Protein AF-A0AA88VKS0-F1 (afdb_monomer)

Radius of gyration: 14.95 Å; Cα contacts (8 Å, |Δi|>4): 38; chains: 1; bounding box: 31×43×34 Å

Secondary structure (DSSP, 8-state):
-----TT------TTS-HHHHHHHTT-GGGSS-TT-----HHHHHHHHHHHHHHT-SSGGGSPPHHHHHHHHHT---S---

Organism: NCBI:txid1293975

Nearest PDB structures (foldseek):
  4i93-assembly2_B  TM=8.089E-01  e=1.427E-01  Arabidopsis thaliana
  7xdw-assembly2_B  TM=8.992E-01  e=9.830E-01  Arabidopsis thaliana
  7xdx-assembly2_B  TM=9.072E-01  e=1.109E+00  Arabidopsis thaliana
  5uir-assembly1_A  TM=8.773E-01  e=1.329E+00  Homo sapiens

pLDDT: mean 81.39, std 18.4, range [36.69, 98.12]

InterPro domains:
  IPR011009 Protein kinase-like domain superfamily [SSF56112] (30-79)

Foldseek 3Di:
DDDDDPDPPDPDDPPDDPLVVCLVVVNQVVPDDPVCPDDDVVLSNLVSVLVVLCPDPDPVSRDDPVVSVVSNVVSDDPDPD

Solvent-accessible surface area (backbone atoms only — not comparable to full-atom values): 5473 Å² total; per-residue (Å²): 138,83,82,91,72,97,77,72,86,75,78,69,59,96,82,59,59,65,65,58,54,31,61,78,65,73,39,62,89,79,71,58,65,87,84,64,86,79,77,61,68,67,54,53,53,50,52,53,51,54,52,45,42,64,62,41,90,52,71,89,69,30,67,51,73,71,55,49,50,54,57,55,69,66,58,66,76,85,72,94,119

Sequence (81 aa):
MEERNPTSAHKWPRRMNRVKGVVQQNREGYVLDRSLECFPQDEVNHVFNVALMCLESEPSRRPTMAEILKMLEQIKPDQIV

Mean predicted aligned error: 8.83 Å

Structure (mmCIF, N/CA/C/O backbone):
data_AF-A0AA88VKS0-F1
#
_entry.id   AF-A0AA88VKS0-F1
#
loop_
_atom_site.group_PDB
_atom_site.id
_atom_site.type_symbol
_atom_site.label_atom_id
_atom_site.label_alt_id
_atom_site.label_comp_id
_atom_site.label_asym_id
_atom_site.label_entity_id
_atom_site.label_seq_id
_atom_site.pdbx_PDB_ins_code
_atom_site.Cartn_x
_atom_site.Cartn_y
_atom_site.Cartn_z
_atom_site.occupancy
_atom_site.B_iso_or_equiv
_atom_site.auth_seq_id
_atom_site.auth_comp_id
_atom_site.auth_asym_id
_atom_site.auth_atom_id
_atom_site.pdbx_PDB_model_num
ATOM 1 N N . MET A 1 1 ? 7.693 28.477 -0.044 1.00 36.69 1 MET A N 1
ATOM 2 C CA . MET A 1 1 ? 7.595 27.554 -1.190 1.00 36.69 1 MET A CA 1
ATOM 3 C C . MET A 1 1 ? 9.029 27.181 -1.504 1.00 36.69 1 MET A C 1
ATOM 5 O O . MET A 1 1 ? 9.693 27.985 -2.131 1.00 36.69 1 MET A O 1
ATOM 9 N N . GLU A 1 2 ? 9.544 26.090 -0.933 1.00 40.41 2 GLU A N 1
ATOM 10 C CA . GLU A 1 2 ? 10.954 25.706 -1.111 1.00 40.41 2 GLU A CA 1
ATOM 11 C C . GLU A 1 2 ? 11.042 24.595 -2.161 1.00 40.41 2 GLU A C 1
ATOM 13 O O . GLU A 1 2 ? 10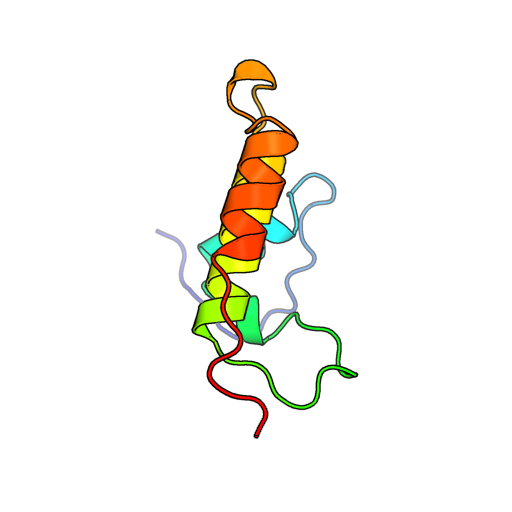.237 23.659 -2.167 1.00 40.41 2 GLU A O 1
ATOM 18 N N . GLU A 1 3 ? 11.975 24.783 -3.084 1.00 39.19 3 GLU A N 1
ATOM 19 C CA . GLU A 1 3 ? 12.075 24.154 -4.393 1.00 39.19 3 GLU A CA 1
ATOM 20 C C . GLU A 1 3 ? 12.348 22.641 -4.376 1.00 39.19 3 GLU A C 1
ATOM 22 O O . GLU A 1 3 ? 13.069 22.092 -3.543 1.00 39.19 3 GLU A O 1
ATOM 27 N N . ARG A 1 4 ? 11.786 21.962 -5.384 1.00 61.28 4 ARG A N 1
ATOM 28 C CA . ARG A 1 4 ? 12.067 20.566 -5.733 1.00 61.28 4 ARG A CA 1
ATOM 29 C C . ARG A 1 4 ? 13.448 20.469 -6.393 1.00 61.28 4 ARG A C 1
ATOM 31 O O . ARG A 1 4 ? 13.599 20.909 -7.527 1.00 61.28 4 ARG A O 1
ATOM 38 N N . ASN A 1 5 ? 14.414 19.825 -5.733 1.00 38.44 5 ASN A N 1
ATOM 39 C CA . ASN A 1 5 ? 15.685 19.402 -6.338 1.00 38.44 5 ASN A CA 1
ATOM 40 C C . ASN A 1 5 ? 15.763 17.854 -6.394 1.00 38.44 5 ASN A C 1
ATOM 42 O O . ASN A 1 5 ? 15.576 17.220 -5.351 1.00 38.44 5 ASN A O 1
ATOM 46 N N . PRO A 1 6 ? 16.009 17.208 -7.558 1.00 51.97 6 PRO A N 1
ATOM 47 C CA . PRO A 1 6 ? 15.744 15.777 -7.741 1.00 51.97 6 PRO A CA 1
ATOM 48 C C . PRO A 1 6 ? 16.808 14.803 -7.201 1.00 51.97 6 PRO A C 1
ATOM 50 O O . PRO A 1 6 ? 16.567 13.596 -7.268 1.00 51.97 6 PRO A O 1
ATOM 53 N N . THR A 1 7 ? 17.951 15.264 -6.674 1.00 55.38 7 THR A N 1
ATOM 54 C CA . THR A 1 7 ? 19.144 14.406 -6.458 1.00 55.38 7 THR A CA 1
ATOM 55 C C . THR A 1 7 ? 19.775 14.420 -5.061 1.00 55.38 7 THR A C 1
ATOM 57 O O . THR A 1 7 ? 20.810 13.786 -4.863 1.00 55.38 7 THR A O 1
ATOM 60 N N . SER A 1 8 ? 19.176 15.044 -4.044 1.00 45.53 8 SER A N 1
ATOM 61 C CA . SER A 1 8 ? 19.702 14.893 -2.679 1.00 45.53 8 SER A CA 1
ATOM 62 C C . SER A 1 8 ? 19.186 13.594 -2.069 1.00 45.53 8 SER A C 1
ATOM 64 O O . SER A 1 8 ? 17.983 13.419 -1.901 1.00 45.53 8 SER A O 1
ATOM 66 N N . ALA A 1 9 ? 20.088 12.668 -1.748 1.00 51.91 9 ALA A N 1
ATOM 67 C CA . ALA A 1 9 ? 19.798 11.488 -0.947 1.00 51.91 9 ALA A CA 1
ATOM 68 C C . ALA A 1 9 ? 19.161 11.922 0.385 1.00 51.91 9 ALA A C 1
ATOM 70 O O . ALA A 1 9 ? 19.846 12.245 1.357 1.00 51.91 9 ALA A O 1
ATOM 71 N N . HIS A 1 10 ? 17.830 11.982 0.411 1.00 51.75 10 HIS A N 1
ATOM 72 C CA . HIS A 1 10 ? 17.070 12.452 1.553 1.00 51.75 10 HIS A CA 1
ATOM 73 C C . HIS A 1 10 ? 17.223 11.446 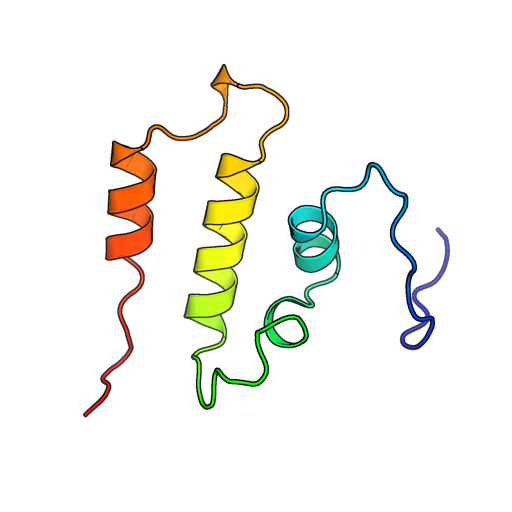2.689 1.00 51.75 10 HIS A C 1
ATOM 75 O O . HIS A 1 10 ? 16.555 10.413 2.752 1.00 51.75 10 HIS A O 1
ATOM 81 N N . LYS A 1 11 ? 18.126 11.755 3.618 1.00 58.88 11 LYS A N 1
ATOM 82 C CA . LYS A 1 11 ? 18.129 11.142 4.939 1.00 58.88 11 LYS A CA 1
ATOM 83 C C . LYS A 1 11 ? 16.854 11.614 5.637 1.00 58.88 11 LYS A C 1
ATOM 85 O O . LYS A 1 11 ? 16.801 12.716 6.174 1.00 58.88 11 LYS A O 1
ATOM 90 N N . TRP A 1 12 ? 15.805 10.802 5.549 1.00 53.88 12 TRP A N 1
ATOM 91 C CA . TRP A 1 12 ? 14.514 11.084 6.166 1.00 53.88 12 TRP A CA 1
ATOM 92 C C . TRP A 1 12 ? 14.694 11.367 7.666 1.00 53.88 12 TRP A C 1
ATOM 94 O O . TRP A 1 12 ? 15.476 10.671 8.327 1.00 53.88 12 TRP A O 1
ATOM 104 N N . PRO A 1 13 ? 13.986 12.360 8.237 1.00 59.28 13 PRO A N 1
ATOM 105 C CA . PRO A 1 13 ? 13.962 12.555 9.680 1.00 59.28 13 PRO A CA 1
ATOM 106 C C . PRO A 1 13 ? 13.572 11.240 10.358 1.00 59.28 13 PRO A C 1
ATOM 108 O O . PRO A 1 13 ? 12.640 10.577 9.913 1.00 59.28 13 PRO A O 1
ATOM 111 N N . ARG A 1 14 ? 14.238 10.869 11.459 1.00 61.84 14 ARG A N 1
ATOM 112 C CA . ARG A 1 14 ? 14.041 9.574 12.151 1.00 61.84 14 ARG A CA 1
ATOM 113 C C . ARG A 1 14 ? 12.600 9.286 12.614 1.00 61.84 14 ARG A C 1
ATOM 115 O O . ARG A 1 14 ? 12.326 8.174 13.043 1.00 61.84 14 ARG A O 1
ATOM 122 N N . ARG A 1 15 ? 11.696 10.271 12.546 1.00 62.47 15 ARG A N 1
ATOM 123 C CA . ARG A 1 15 ? 10.269 10.150 12.893 1.00 62.47 15 ARG A CA 1
ATOM 124 C C . ARG A 1 15 ? 9.324 10.201 11.689 1.00 62.47 15 ARG A C 1
ATOM 126 O O . ARG A 1 15 ? 8.120 10.078 11.876 1.00 62.47 15 ARG A O 1
ATOM 133 N N . MET A 1 16 ? 9.829 10.432 10.477 1.00 60.59 16 MET A N 1
ATOM 134 C CA . MET A 1 16 ? 8.976 10.490 9.294 1.00 60.59 16 MET A CA 1
ATOM 135 C C . MET A 1 16 ? 8.639 9.066 8.856 1.00 60.59 16 MET A C 1
ATOM 137 O O . MET A 1 16 ? 9.531 8.244 8.650 1.00 60.59 16 MET A O 1
ATOM 141 N N . ASN A 1 17 ? 7.350 8.779 8.691 1.00 82.94 17 ASN A N 1
ATOM 142 C CA . ASN A 1 17 ? 6.918 7.528 8.095 1.00 82.94 17 ASN A CA 1
ATOM 143 C C . ASN A 1 17 ? 7.441 7.452 6.651 1.00 82.94 17 ASN A C 1
ATOM 145 O O . ASN A 1 17 ? 7.101 8.296 5.818 1.00 82.94 17 ASN A O 1
ATOM 149 N N . ARG A 1 18 ? 8.277 6.446 6.369 1.00 84.75 18 ARG A N 1
ATOM 150 C CA . ARG A 1 18 ? 8.915 6.274 5.059 1.00 84.75 18 ARG A CA 1
ATOM 151 C C . ARG A 1 18 ? 7.884 6.136 3.937 1.00 84.75 18 ARG A C 1
ATOM 153 O O . ARG A 1 18 ? 8.060 6.761 2.901 1.00 84.75 18 ARG A O 1
ATOM 160 N N . VAL A 1 19 ? 6.803 5.389 4.163 1.00 91.25 19 VAL A N 1
ATOM 161 C CA . VAL A 1 19 ? 5.718 5.187 3.186 1.00 91.25 19 VAL A CA 1
ATOM 162 C C . VAL A 1 19 ? 5.055 6.520 2.850 1.00 91.25 19 VAL A C 1
ATOM 164 O O . VAL A 1 19 ? 4.960 6.882 1.683 1.00 91.25 19 VAL A O 1
ATOM 167 N N . LYS A 1 20 ? 4.697 7.313 3.869 1.00 89.69 20 LYS A N 1
ATOM 168 C CA . LYS A 1 20 ? 4.089 8.640 3.672 1.00 89.69 20 LYS A CA 1
ATOM 169 C C . LYS A 1 20 ? 4.973 9.568 2.840 1.00 89.69 20 LYS A C 1
ATOM 171 O O . LYS A 1 20 ? 4.473 10.276 1.972 1.00 89.69 20 LYS A O 1
ATOM 176 N N . GLY A 1 21 ? 6.279 9.553 3.098 1.00 89.94 21 GLY A N 1
ATOM 177 C CA . GLY A 1 21 ? 7.244 10.338 2.336 1.00 89.94 21 GLY A CA 1
ATOM 178 C C . GLY A 1 21 ? 7.339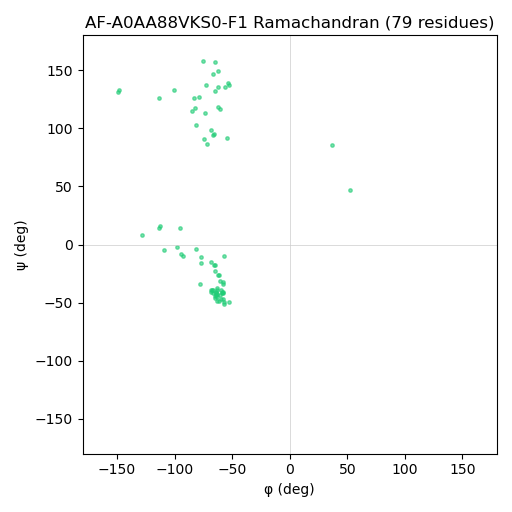 9.921 0.868 1.00 89.94 21 GLY A C 1
ATOM 179 O O . GLY A 1 21 ? 7.386 10.781 -0.007 1.00 89.94 21 GLY A O 1
ATOM 180 N N . VAL A 1 22 ? 7.337 8.614 0.600 1.00 91.69 22 VAL A N 1
ATOM 181 C CA . VAL A 1 22 ? 7.378 8.062 -0.760 1.00 91.69 22 VAL A CA 1
ATOM 182 C C . VAL A 1 22 ? 6.135 8.462 -1.554 1.00 91.69 22 VAL A C 1
ATOM 184 O O . VAL A 1 22 ? 6.287 9.004 -2.646 1.00 91.69 22 VAL A O 1
ATOM 187 N N . VAL A 1 23 ? 4.942 8.282 -0.977 1.00 91.00 23 VAL A N 1
ATOM 188 C CA . VAL A 1 23 ? 3.665 8.606 -1.640 1.00 91.00 23 VAL A CA 1
ATOM 189 C C . VAL A 1 23 ? 3.547 10.104 -1.927 1.00 91.00 23 VAL A C 1
ATOM 191 O O . VAL A 1 23 ? 3.198 10.515 -3.028 1.00 91.00 23 VAL A O 1
ATOM 194 N N . GLN A 1 24 ? 3.924 10.965 -0.974 1.00 89.38 24 GLN A N 1
ATOM 195 C CA . GLN A 1 24 ? 3.915 12.422 -1.186 1.00 89.38 24 GLN A CA 1
ATOM 196 C C . GLN A 1 24 ? 4.851 12.885 -2.310 1.00 89.38 24 GLN A C 1
ATOM 198 O O . GLN A 1 24 ? 4.638 13.951 -2.889 1.00 89.38 24 GLN A O 1
ATOM 203 N N . GLN A 1 25 ? 5.905 12.119 -2.591 1.00 89.69 25 GLN A N 1
ATOM 204 C CA . GLN A 1 25 ? 6.881 12.424 -3.634 1.00 89.69 25 GLN A CA 1
ATOM 205 C C . GLN A 1 25 ? 6.613 11.682 -4.946 1.00 89.69 25 GLN A C 1
ATOM 207 O O . GLN A 1 25 ? 7.359 11.912 -5.897 1.00 89.69 25 GLN A O 1
ATOM 212 N N . ASN A 1 26 ? 5.581 10.831 -5.005 1.00 89.12 26 ASN A N 1
ATOM 213 C CA . ASN A 1 26 ? 5.271 9.974 -6.149 1.00 89.12 26 ASN A CA 1
ATOM 214 C C . ASN A 1 26 ? 6.500 9.139 -6.589 1.00 89.12 26 ASN A C 1
ATOM 216 O O . ASN A 1 26 ? 6.927 9.167 -7.746 1.00 89.12 26 ASN A O 1
ATOM 220 N N . ARG A 1 27 ? 7.180 8.517 -5.609 1.00 91.00 27 ARG A N 1
ATOM 221 C CA . ARG A 1 27 ? 8.433 7.752 -5.787 1.00 91.00 27 ARG A CA 1
ATOM 222 C C . ARG A 1 27 ? 8.284 6.247 -5.534 1.00 91.00 27 ARG A C 1
ATOM 224 O O . ARG A 1 27 ? 9.291 5.565 -5.353 1.00 91.00 27 ARG A O 1
ATOM 231 N N . GLU A 1 28 ? 7.066 5.728 -5.514 1.00 91.81 28 GLU A N 1
ATOM 232 C CA . GLU A 1 28 ? 6.711 4.351 -5.165 1.00 91.81 28 GLU A CA 1
ATOM 233 C C . GLU A 1 28 ? 7.516 3.338 -5.985 1.00 91.81 28 GLU A C 1
ATOM 235 O O . GLU A 1 28 ? 8.190 2.484 -5.412 1.00 91.81 28 GLU A O 1
ATOM 240 N N . GLY A 1 29 ? 7.566 3.508 -7.311 1.00 88.62 29 GLY A N 1
ATOM 241 C CA . GLY A 1 29 ? 8.307 2.619 -8.215 1.00 88.62 29 GLY A CA 1
ATOM 242 C C . GLY A 1 29 ? 9.832 2.613 -8.025 1.00 88.62 29 GLY A C 1
ATOM 243 O O . GLY A 1 29 ? 10.499 1.6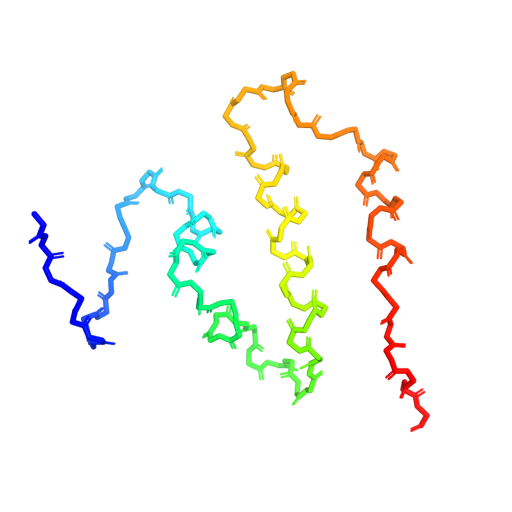77 -8.450 1.00 88.62 29 GLY A O 1
ATOM 244 N N . TYR A 1 30 ? 10.405 3.624 -7.362 1.00 88.00 30 TYR A N 1
ATOM 245 C CA . TYR A 1 30 ? 11.858 3.746 -7.165 1.00 88.00 30 TYR A CA 1
ATOM 246 C C . TYR A 1 30 ? 12.353 3.177 -5.834 1.00 88.00 30 TYR A C 1
ATOM 248 O O . TYR A 1 30 ? 13.561 3.134 -5.593 1.00 88.00 30 TYR A O 1
ATOM 256 N N . VAL A 1 31 ? 11.442 2.796 -4.937 1.00 89.56 31 VAL A N 1
ATOM 257 C CA . VAL A 1 31 ? 11.781 2.315 -3.587 1.00 89.56 31 VAL A CA 1
ATOM 258 C C . VAL A 1 31 ? 11.445 0.843 -3.371 1.00 89.56 31 VAL A C 1
ATOM 260 O O . VAL A 1 31 ? 11.426 0.379 -2.229 1.00 89.56 31 VAL A O 1
ATOM 263 N N . LEU A 1 32 ? 11.179 0.131 -4.459 1.00 90.69 32 LEU A N 1
ATOM 264 C CA . LEU A 1 32 ? 10.866 -1.286 -4.458 1.00 90.69 32 LEU A CA 1
ATOM 265 C C . LEU A 1 32 ? 12.116 -2.133 -4.240 1.00 90.69 32 LEU A C 1
ATOM 267 O O . LEU A 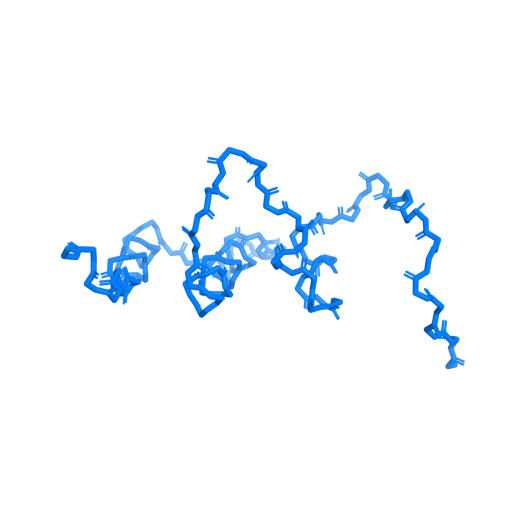1 32 ? 13.251 -1.688 -4.445 1.00 90.69 32 LEU A O 1
ATOM 271 N N . ASP A 1 33 ? 11.890 -3.360 -3.779 1.00 90.69 33 ASP A N 1
ATOM 272 C CA . ASP A 1 33 ? 12.957 -4.338 -3.654 1.00 90.69 33 ASP A CA 1
ATOM 273 C C . ASP A 1 33 ? 13.536 -4.648 -5.040 1.00 90.69 33 ASP A C 1
ATOM 275 O O . ASP A 1 33 ? 12.801 -4.840 -6.006 1.00 90.69 33 ASP A O 1
ATOM 279 N N . ARG A 1 34 ? 14.867 -4.703 -5.138 1.00 88.25 34 ARG A N 1
ATOM 280 C CA . ARG A 1 34 ? 15.571 -4.967 -6.402 1.00 88.25 34 ARG A CA 1
ATOM 281 C C . ARG A 1 34 ? 15.316 -6.374 -6.947 1.00 88.25 34 ARG A C 1
ATOM 283 O O . ARG A 1 34 ? 15.607 -6.612 -8.110 1.00 88.25 34 ARG A O 1
ATOM 290 N N . SER A 1 35 ? 14.835 -7.288 -6.106 1.00 91.56 35 SER A N 1
ATOM 291 C CA . SER A 1 35 ? 14.428 -8.641 -6.496 1.00 91.56 35 SER A CA 1
ATOM 292 C C . SER A 1 35 ? 13.069 -8.697 -7.200 1.00 91.56 35 SER A C 1
ATOM 294 O O . SER A 1 35 ? 12.728 -9.736 -7.756 1.00 91.56 35 SER A O 1
ATOM 296 N N . LEU A 1 36 ? 12.294 -7.606 -7.208 1.00 88.50 36 LEU A N 1
ATOM 297 C CA . LEU A 1 36 ? 11.059 -7.512 -7.984 1.00 88.50 36 LEU A CA 1
ATOM 298 C C . LEU A 1 36 ? 11.411 -7.158 -9.437 1.00 88.50 36 LEU A C 1
ATOM 300 O O . LEU A 1 36 ? 11.743 -6.015 -9.741 1.00 88.50 36 LEU A O 1
ATOM 304 N N . GLU A 1 37 ? 11.373 -8.150 -10.327 1.00 76.69 37 GLU A N 1
ATOM 305 C CA . GLU A 1 37 ? 11.830 -8.012 -11.721 1.00 76.69 37 GLU A CA 1
ATOM 306 C C . GLU A 1 37 ? 10.830 -7.285 -12.634 1.00 76.69 37 GLU A C 1
ATOM 308 O O . GLU A 1 37 ? 11.236 -6.558 -13.540 1.00 76.69 37 GLU A O 1
ATOM 313 N N . CYS A 1 38 ? 9.526 -7.453 -12.400 1.00 79.75 38 CYS A N 1
ATOM 314 C CA . CYS A 1 38 ? 8.464 -6.794 -13.156 1.00 79.75 38 CYS A CA 1
ATOM 315 C C . CYS A 1 38 ? 7.253 -6.568 -12.251 1.00 79.75 38 CYS A C 1
ATOM 317 O O . CYS A 1 38 ? 6.813 -7.482 -11.555 1.00 79.75 38 CYS A O 1
ATOM 319 N N . PHE A 1 39 ? 6.728 -5.348 -12.250 1.00 83.31 39 PHE A N 1
ATOM 320 C CA . PHE A 1 39 ? 5.547 -4.982 -11.478 1.00 83.31 39 PHE A CA 1
ATOM 321 C C . PHE A 1 39 ? 4.767 -3.893 -12.221 1.00 83.31 39 PHE A C 1
ATOM 323 O O . PHE A 1 39 ? 5.361 -2.903 -12.666 1.00 83.31 39 PHE A O 1
ATOM 330 N N . PRO A 1 40 ? 3.440 -4.027 -12.350 1.00 87.94 40 PRO A N 1
ATOM 331 C CA . PRO A 1 40 ? 2.612 -2.938 -12.835 1.00 87.94 40 PRO A CA 1
ATOM 332 C C . PRO A 1 40 ? 2.640 -1.775 -11.844 1.00 87.94 40 PRO A C 1
ATOM 334 O O . PRO A 1 40 ? 2.467 -1.946 -10.634 1.00 87.94 40 PRO A O 1
ATOM 337 N N . GLN A 1 41 ? 2.861 -0.564 -12.354 1.00 87.81 41 GLN A N 1
ATOM 338 C CA . GLN A 1 41 ? 2.947 0.627 -11.509 1.00 87.81 41 GLN A CA 1
ATOM 339 C C . GLN A 1 41 ? 1.643 0.878 -10.734 1.00 87.81 41 GLN A C 1
ATOM 341 O O . GLN A 1 41 ? 1.684 1.356 -9.602 1.00 87.81 41 GLN A O 1
ATOM 346 N N . ASP A 1 42 ? 0.497 0.506 -11.302 1.00 89.25 42 ASP A N 1
ATOM 347 C CA . ASP A 1 42 ? -0.805 0.658 -10.653 1.00 89.25 42 ASP A CA 1
ATOM 348 C C . ASP A 1 42 ? -0.964 -0.254 -9.431 1.00 89.25 42 ASP A C 1
ATOM 350 O O . ASP A 1 42 ? -1.470 0.195 -8.400 1.00 89.25 42 ASP A O 1
ATOM 354 N N . GLU A 1 43 ? -0.465 -1.493 -9.492 1.00 91.50 43 GLU A N 1
ATOM 355 C CA . GLU A 1 43 ? -0.460 -2.405 -8.342 1.00 91.50 43 GLU A CA 1
ATOM 356 C C . GLU A 1 43 ? 0.406 -1.852 -7.217 1.00 91.50 43 GLU A C 1
ATOM 358 O O . GLU A 1 43 ? -0.018 -1.792 -6.062 1.00 91.50 43 GLU A O 1
ATOM 363 N N . VAL A 1 44 ? 1.598 -1.368 -7.569 1.00 92.62 44 VAL A N 1
ATOM 364 C CA . VAL A 1 44 ? 2.515 -0.728 -6.627 1.00 92.62 44 VAL A CA 1
ATOM 365 C C . VAL A 1 44 ? 1.833 0.452 -5.940 1.00 92.62 44 VAL A C 1
ATOM 367 O O . VAL A 1 44 ? 1.799 0.511 -4.710 1.00 92.62 44 VAL A O 1
ATOM 370 N N . ASN A 1 45 ? 1.235 1.360 -6.711 1.00 92.56 45 ASN A N 1
ATOM 371 C CA . ASN A 1 45 ? 0.523 2.514 -6.169 1.00 92.56 45 ASN A CA 1
ATOM 372 C C . ASN A 1 45 ? -0.616 2.079 -5.231 1.00 92.56 45 ASN A C 1
ATOM 374 O O . ASN A 1 45 ? -0.801 2.665 -4.162 1.00 92.56 45 ASN A O 1
ATOM 378 N N . HIS A 1 46 ? -1.356 1.025 -5.585 1.00 93.44 46 HIS A N 1
ATOM 379 C CA . HIS A 1 46 ? -2.443 0.506 -4.757 1.00 93.44 46 HIS A CA 1
ATOM 380 C C . HIS A 1 46 ? -1.935 -0.054 -3.421 1.00 93.44 46 HIS A C 1
ATOM 382 O O . HIS A 1 46 ? -2.464 0.301 -2.366 1.00 93.44 46 HIS A O 1
ATOM 388 N N . VAL A 1 47 ? -0.859 -0.851 -3.436 1.00 94.81 47 VAL A N 1
ATOM 389 C CA . VAL A 1 47 ? -0.229 -1.379 -2.214 1.00 94.81 47 VAL A CA 1
ATOM 390 C C . VAL A 1 47 ? 0.270 -0.243 -1.318 1.00 94.81 47 VAL A C 1
ATOM 392 O O . VAL A 1 47 ? 0.040 -0.265 -0.106 1.00 94.8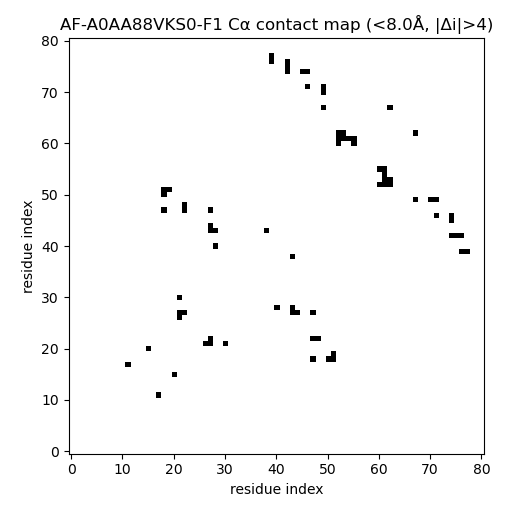1 47 VAL A O 1
ATOM 395 N N . PHE A 1 48 ? 0.915 0.777 -1.891 1.00 95.56 48 PHE A N 1
ATOM 396 C CA . PHE A 1 48 ? 1.384 1.940 -1.132 1.00 95.56 48 PHE A CA 1
ATOM 397 C C . PHE A 1 48 ? 0.232 2.728 -0.495 1.00 95.56 48 PHE A C 1
ATOM 399 O O . PHE A 1 48 ? 0.355 3.158 0.655 1.00 95.56 48 PHE A O 1
ATOM 406 N N . ASN A 1 49 ? -0.903 2.861 -1.184 1.00 94.38 49 ASN A N 1
ATOM 407 C CA . ASN A 1 49 ? -2.104 3.489 -0.631 1.00 94.38 49 ASN A CA 1
ATOM 408 C C . ASN A 1 49 ? -2.694 2.685 0.535 1.00 94.38 49 ASN A C 1
ATOM 410 O O . ASN A 1 49 ? -3.005 3.262 1.579 1.00 94.38 49 ASN A O 1
ATOM 414 N N . VAL A 1 50 ? -2.787 1.356 0.405 1.00 96.19 50 VAL A N 1
ATOM 415 C CA . VAL A 1 50 ? -3.218 0.478 1.507 1.00 96.19 50 VAL A CA 1
ATOM 416 C C . VAL A 1 50 ? -2.279 0.625 2.705 1.00 96.19 50 VAL A C 1
ATOM 418 O O . VAL A 1 50 ? -2.735 0.851 3.827 1.00 96.19 50 VAL A O 1
ATOM 421 N N . ALA A 1 51 ? -0.964 0.595 2.475 1.00 96.19 51 ALA A N 1
ATOM 422 C CA . ALA A 1 51 ? 0.030 0.795 3.524 1.00 96.19 51 ALA A CA 1
ATOM 423 C C . ALA A 1 51 ? -0.103 2.171 4.201 1.00 96.19 51 ALA A C 1
ATOM 425 O O . ALA A 1 51 ? 0.027 2.263 5.422 1.00 96.19 51 ALA A O 1
ATOM 426 N N . LEU A 1 52 ? -0.395 3.234 3.444 1.00 94.94 52 LEU A N 1
ATOM 427 C CA . LEU A 1 52 ? -0.604 4.572 3.995 1.00 94.94 52 LEU A CA 1
ATOM 428 C C . LEU A 1 52 ? -1.823 4.625 4.929 1.00 94.94 52 LEU A C 1
ATOM 430 O O . LEU A 1 52 ? -1.718 5.206 6.009 1.00 94.94 52 LEU A O 1
ATOM 434 N N . MET A 1 53 ? -2.935 3.982 4.560 1.00 95.44 53 MET A N 1
ATOM 435 C CA . MET A 1 53 ? -4.134 3.892 5.408 1.00 95.44 53 MET A CA 1
ATOM 436 C C . MET A 1 53 ? -3.870 3.114 6.705 1.00 95.44 53 MET A C 1
ATOM 438 O O . MET A 1 53 ? -4.287 3.533 7.783 1.00 95.44 53 MET A O 1
ATOM 442 N N . CYS A 1 54 ? -3.112 2.015 6.635 1.00 96.44 54 CYS A N 1
ATOM 443 C CA . CYS A 1 54 ? -2.707 1.239 7.815 1.00 96.44 54 CYS A CA 1
ATOM 444 C C . CYS A 1 54 ? -1.830 2.038 8.791 1.00 96.44 54 CYS A C 1
ATOM 446 O O . CYS A 1 54 ? -1.779 1.744 9.986 1.00 96.44 54 CYS A O 1
ATOM 448 N N . LEU A 1 55 ? -1.122 3.042 8.275 1.00 93.94 55 LEU A N 1
ATOM 449 C CA . LEU A 1 55 ? -0.198 3.889 9.018 1.00 93.94 55 LEU A CA 1
ATOM 450 C C . LEU A 1 55 ? -0.839 5.195 9.500 1.00 93.94 55 LEU A C 1
ATOM 452 O O . LEU A 1 55 ? -0.114 6.102 9.921 1.00 93.94 55 LEU A O 1
ATOM 456 N N . GLU A 1 56 ? -2.170 5.294 9.465 1.00 93.81 56 GLU A N 1
ATOM 457 C CA . GLU A 1 56 ? -2.868 6.451 10.008 1.00 93.81 56 GLU A CA 1
ATOM 458 C C . GLU A 1 56 ? -2.517 6.683 11.483 1.00 93.81 56 GLU A C 1
ATOM 460 O O . GLU A 1 56 ? -2.447 5.755 12.305 1.00 93.81 56 GLU A O 1
ATOM 465 N N . SER A 1 57 ? -2.271 7.953 11.811 1.00 90.94 57 SER A N 1
ATOM 466 C CA . SER A 1 57 ? -1.850 8.358 13.157 1.00 90.94 57 SER A CA 1
ATOM 467 C C . SER A 1 57 ? -2.940 8.050 14.176 1.00 90.94 57 SER A C 1
ATOM 469 O O . SER A 1 57 ? -2.647 7.600 15.281 1.00 90.94 57 SER A O 1
ATOM 471 N N . GLU A 1 58 ? -4.187 8.278 13.772 1.00 94.56 58 GLU A N 1
ATOM 472 C CA . GLU A 1 58 ? -5.380 8.030 14.565 1.00 94.56 58 GLU A CA 1
ATOM 473 C C . GLU A 1 58 ? -5.808 6.557 14.409 1.00 94.56 58 GLU A C 1
ATOM 475 O O . GLU A 1 58 ? -6.191 6.156 13.306 1.00 94.56 58 GLU A O 1
ATOM 480 N N . PRO A 1 59 ? -5.764 5.730 15.473 1.00 95.50 59 PRO A N 1
ATOM 481 C CA . PRO A 1 59 ? -6.078 4.304 15.375 1.00 95.50 59 PRO A CA 1
ATOM 482 C C . PRO A 1 59 ? -7.483 4.022 14.841 1.00 95.50 59 PRO A C 1
ATOM 484 O O . PRO A 1 59 ? -7.667 3.059 14.104 1.00 95.50 59 PRO A O 1
ATOM 487 N N . SER A 1 60 ? -8.454 4.881 15.168 1.00 96.62 60 SER A N 1
ATOM 488 C CA . SER A 1 60 ? -9.845 4.752 14.715 1.00 96.62 60 SER A CA 1
ATOM 489 C C . SER A 1 60 ? -10.036 4.976 13.210 1.00 96.62 60 SER A C 1
ATOM 491 O O . SER A 1 60 ? -11.072 4.606 12.667 1.00 96.62 60 SER A O 1
ATOM 493 N N . ARG A 1 61 ? -9.042 5.554 12.522 1.00 96.12 61 ARG A N 1
ATOM 494 C CA . ARG A 1 61 ? -9.045 5.755 11.064 1.00 96.12 61 ARG A CA 1
ATOM 495 C C . ARG A 1 61 ? -8.380 4.628 10.285 1.00 96.12 61 ARG A C 1
ATOM 497 O O . ARG A 1 61 ? -8.449 4.625 9.058 1.00 96.12 61 ARG A O 1
ATOM 504 N N . ARG A 1 62 ? -7.708 3.700 10.967 1.00 97.44 62 ARG A N 1
ATOM 505 C CA . A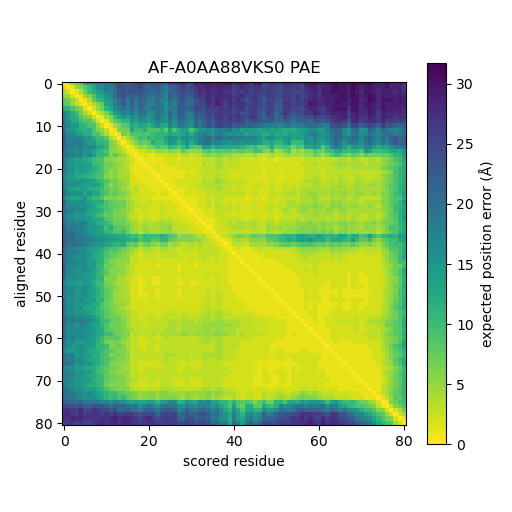RG A 1 62 ? -7.077 2.564 10.298 1.00 97.44 62 ARG A CA 1
ATOM 506 C C . ARG A 1 62 ? -8.164 1.594 9.838 1.00 97.44 62 ARG A C 1
ATOM 508 O O . ARG A 1 62 ? -9.075 1.312 10.618 1.00 97.44 62 ARG A O 1
ATOM 515 N N . PRO A 1 63 ? -8.063 1.056 8.617 1.00 98.00 63 PRO A N 1
ATOM 516 C CA . PRO A 1 63 ? -8.966 0.009 8.176 1.00 98.00 63 PRO A CA 1
ATOM 517 C C . PRO A 1 63 ? -8.799 -1.236 9.054 1.00 98.00 63 PRO A C 1
ATOM 519 O O . PRO A 1 63 ? -7.715 -1.535 9.567 1.00 98.00 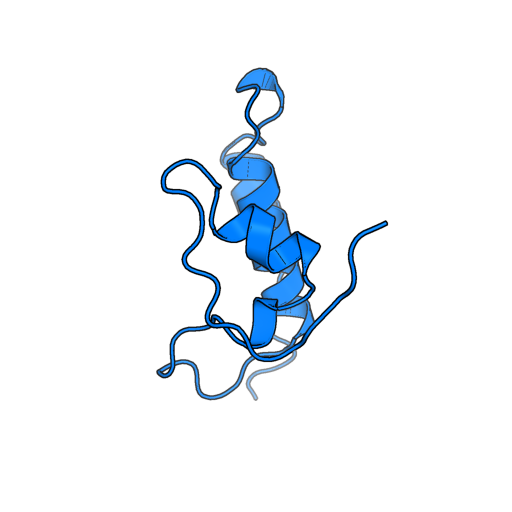63 PRO A O 1
ATOM 522 N N . THR A 1 64 ? -9.884 -1.980 9.219 1.00 98.12 64 THR A N 1
ATOM 523 C CA . THR A 1 64 ? -9.856 -3.299 9.849 1.00 98.12 64 THR A CA 1
ATOM 524 C C . THR A 1 64 ? -9.047 -4.275 8.997 1.00 98.12 64 THR A C 1
ATOM 526 O O . THR A 1 64 ? -8.941 -4.134 7.779 1.00 98.12 64 THR A O 1
ATOM 529 N N . MET A 1 65 ? -8.526 -5.339 9.612 1.00 97.19 65 MET A N 1
ATOM 530 C CA . MET A 1 65 ? -7.805 -6.377 8.863 1.00 97.19 65 MET A CA 1
ATOM 531 C C . MET A 1 65 ? -8.657 -7.022 7.763 1.00 97.19 65 MET A C 1
ATOM 533 O O . MET A 1 65 ? -8.129 -7.369 6.712 1.00 97.19 65 MET A O 1
ATOM 537 N N . ALA A 1 66 ? -9.972 -7.137 7.966 1.00 97.81 66 ALA A N 1
ATOM 538 C CA . ALA A 1 66 ? -10.883 -7.655 6.950 1.00 97.81 66 ALA A CA 1
ATOM 539 C C . ALA A 1 66 ? -11.017 -6.706 5.745 1.00 97.81 66 ALA A C 1
ATOM 541 O O . ALA A 1 66 ? -11.072 -7.162 4.607 1.00 97.81 66 ALA A O 1
ATOM 542 N N . GLU A 1 67 ? -11.054 -5.392 5.975 1.00 97.75 67 GLU A N 1
ATOM 543 C CA . GLU A 1 67 ? -11.054 -4.394 4.899 1.00 97.75 67 GLU A CA 1
ATOM 544 C C . GLU A 1 67 ? -9.714 -4.371 4.165 1.00 97.75 67 GLU A C 1
ATOM 546 O O . GLU A 1 67 ? -9.700 -4.323 2.939 1.00 97.75 67 GLU A O 1
ATOM 551 N N . ILE A 1 68 ? -8.598 -4.476 4.895 1.00 97.44 68 ILE A N 1
ATOM 552 C CA . ILE A 1 68 ? -7.254 -4.567 4.307 1.00 97.44 68 ILE A CA 1
ATOM 553 C C . ILE A 1 68 ? -7.162 -5.758 3.357 1.00 97.44 68 ILE A C 1
ATOM 555 O O . ILE A 1 68 ? -6.733 -5.585 2.220 1.00 97.44 68 ILE A O 1
ATOM 559 N N . LEU A 1 69 ? -7.601 -6.944 3.788 1.00 95.69 69 LEU A N 1
ATOM 560 C CA . LEU A 1 69 ? -7.603 -8.135 2.937 1.00 95.69 69 LEU A CA 1
ATOM 561 C C . LEU A 1 69 ? -8.431 -7.918 1.668 1.00 95.69 69 LEU A C 1
ATOM 563 O O . LEU A 1 69 ? -7.927 -8.154 0.577 1.00 95.69 69 LEU A O 1
ATOM 567 N N . LYS A 1 70 ? -9.647 -7.372 1.792 1.00 95.56 70 LYS A N 1
ATOM 568 C CA . LYS A 1 70 ? -10.495 -7.066 0.630 1.00 95.56 70 LYS A CA 1
ATOM 569 C C . LYS A 1 70 ? -9.835 -6.093 -0.348 1.00 95.56 70 LYS A C 1
ATOM 571 O O . LYS A 1 70 ? -9.968 -6.273 -1.552 1.00 95.56 70 LYS A O 1
ATOM 576 N N . MET A 1 71 ? -9.150 -5.061 0.148 1.00 95.50 71 MET A N 1
ATOM 577 C CA . MET A 1 71 ? -8.430 -4.111 -0.709 1.00 95.50 71 MET A CA 1
ATOM 578 C C . MET A 1 71 ? -7.256 -4.784 -1.423 1.00 95.50 71 MET A C 1
ATOM 580 O O . MET A 1 71 ? -7.055 -4.560 -2.611 1.00 95.50 71 MET A O 1
ATOM 584 N N . LEU A 1 72 ? -6.505 -5.641 -0.728 1.00 94.75 72 LEU A N 1
ATOM 585 C CA . LEU A 1 72 ? -5.392 -6.380 -1.327 1.00 94.75 72 LEU A CA 1
ATOM 586 C C . LEU A 1 72 ? -5.870 -7.397 -2.373 1.00 94.75 72 LEU A C 1
ATOM 588 O O . LEU A 1 72 ? -5.256 -7.512 -3.424 1.00 94.75 72 LEU A O 1
ATOM 592 N N . GLU A 1 73 ? -6.989 -8.082 -2.137 1.00 92.69 73 GLU A N 1
ATOM 593 C CA . GLU A 1 73 ? -7.600 -9.015 -3.100 1.00 92.69 73 GLU A CA 1
ATOM 594 C C . GLU A 1 73 ? -8.107 -8.323 -4.379 1.00 92.69 73 GLU A C 1
ATOM 596 O O . GLU A 1 73 ? -8.253 -8.966 -5.419 1.00 92.69 73 GLU A O 1
ATOM 601 N N . GLN A 1 74 ? -8.383 -7.016 -4.325 1.00 89.50 74 GLN A N 1
ATOM 602 C CA . GLN A 1 74 ? -8.762 -6.224 -5.501 1.00 89.50 74 GLN A CA 1
ATOM 603 C C . GLN A 1 74 ? 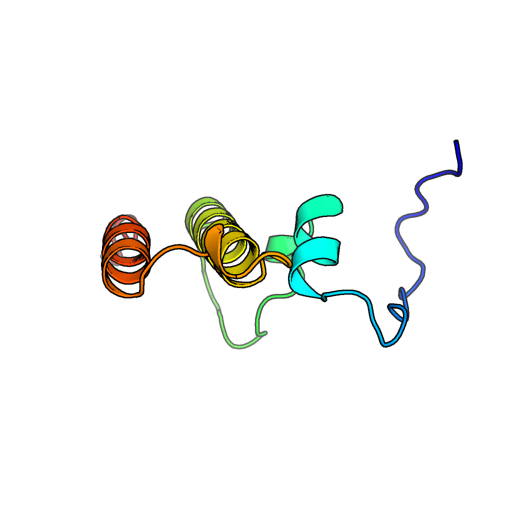-7.567 -5.864 -6.390 1.00 89.50 74 GLN A C 1
ATOM 605 O O . GLN A 1 74 ? -7.776 -5.495 -7.549 1.00 89.50 74 GLN A O 1
ATOM 610 N N . ILE A 1 75 ? -6.338 -5.994 -5.882 1.00 89.00 75 ILE A N 1
ATOM 611 C CA . ILE A 1 75 ? -5.112 -5.834 -6.662 1.00 89.00 75 ILE A CA 1
ATOM 612 C C . ILE A 1 75 ? -4.976 -7.079 -7.534 1.00 89.00 75 ILE A C 1
ATOM 614 O O . ILE A 1 75 ? -4.458 -8.114 -7.116 1.00 89.00 75 ILE A O 1
ATOM 618 N N . LYS A 1 76 ? -5.534 -7.006 -8.741 1.00 73.69 76 LYS A N 1
ATOM 619 C CA . LYS A 1 76 ? -5.447 -8.097 -9.704 1.00 73.69 76 LYS A CA 1
ATOM 620 C C . LYS A 1 76 ? -4.110 -7.996 -10.430 1.00 73.69 76 LYS A C 1
ATOM 622 O O . LYS A 1 76 ? -3.883 -6.945 -11.026 1.00 73.69 76 LYS A O 1
ATOM 627 N N . PRO A 1 77 ? -3.293 -9.064 -10.451 1.00 64.06 77 PRO A N 1
ATOM 628 C CA . PRO A 1 77 ? -2.221 -9.152 -11.419 1.00 64.06 77 PRO A CA 1
ATOM 629 C C . PRO A 1 77 ? -2.871 -9.128 -12.794 1.00 64.06 77 PRO A C 1
ATOM 631 O O . PRO A 1 77 ? -3.683 -10.007 -13.113 1.00 64.06 77 PRO A O 1
ATOM 634 N N . ASP A 1 78 ? -2.584 -8.100 -13.582 1.00 58.44 78 ASP A N 1
ATOM 635 C CA . ASP A 1 78 ? -3.000 -8.096 -14.977 1.00 58.44 78 ASP A CA 1
ATOM 636 C C . ASP A 1 78 ? -2.207 -9.215 -15.670 1.00 58.44 78 ASP A C 1
ATOM 638 O O . ASP A 1 78 ? -1.033 -9.063 -15.980 1.00 58.44 78 ASP A O 1
ATOM 642 N N . GLN A 1 79 ? -2.825 -10.399 -15.744 1.00 51.72 79 GLN A N 1
ATOM 643 C CA . GLN A 1 79 ? -2.393 -11.598 -16.464 1.00 51.72 79 GLN A CA 1
ATOM 644 C C . GLN A 1 79 ? -0.870 -11.846 -16.450 1.00 51.72 79 GLN A C 1
ATOM 646 O O . GLN A 1 79 ? -0.170 -11.553 -17.417 1.00 51.72 79 GLN A O 1
ATOM 651 N N . ILE A 1 80 ? -0.366 -12.512 -15.405 1.00 50.25 80 ILE A N 1
ATOM 652 C CA . ILE A 1 80 ? 0.817 -13.367 -15.583 1.00 50.25 80 ILE A CA 1
ATOM 653 C C . ILE A 1 80 ? 0.330 -14.590 -16.380 1.00 50.25 80 ILE A C 1
ATOM 655 O O . ILE A 1 80 ? -0.138 -15.569 -15.795 1.00 50.25 80 ILE A O 1
ATOM 659 N N . VAL A 1 81 ? 0.336 -14.469 -17.710 1.00 40.03 81 VAL A N 1
ATOM 660 C CA . VAL A 1 81 ? 0.228 -15.578 -18.675 1.00 40.03 81 VAL A CA 1
ATOM 661 C C . VAL A 1 81 ? 1.616 -15.869 -19.217 1.00 40.03 81 VAL A C 1
ATOM 663 O O . VAL A 1 81 ? 2.307 -14.896 -19.592 1.00 40.03 81 VAL A O 1
#